Protein AF-F3YY82-F1 (afdb_monomer_lite)

Organism: NCBI:txid690850

Secondary structure (DSSP, 8-state):
-----HHHHTSPPHHHHHHHHHHHHHHTTTS-HHHHHHHHHHHHHH-SSPPPHHHHHHHHHHHHHHHHHHHHHHHHHHHT-----S--HHHHHHHHHHHHHHHHHHHHHHHSS-STTS-S--

Sequence (122 aa):
MERLSILQRNSPSAPERAVIVEEWAVTFAHVPDVDFAAAARRARLKTPFFPAEHDIGRELRLMRDERRARARQDSQHSGQALPMGRPSPEYLDKVRRNVAAIMARVRANMAEQPKAARSAKA

Radius of gyration: 26.87 Å; chains: 1; bounding box: 56×45×71 Å

Foldseek 3Di:
DDDDDPLRVPDDDPVRVVVVVVVCCVVCVVPPPPCQVVLQVVLPVVDPDRRDPVSSVVSVVVVVVVVVVVVVVVVVVVVPPDPPDDDDPVVVVVVVVVVVVVVVVVVVVVVPPPPPPPPPDD

Structure (mmCIF, N/CA/C/O backbone):
data_AF-F3YY82-F1
#
_entry.id   AF-F3YY82-F1
#
loop_
_atom_site.group_PDB
_atom_site.id
_atom_site.type_symbol
_atom_site.label_atom_id
_atom_site.label_alt_id
_atom_site.label_comp_id
_atom_site.label_asym_id
_atom_site.label_entity_id
_atom_site.label_seq_id
_atom_site.pdbx_PDB_ins_code
_atom_site.Cartn_x
_atom_site.Cartn_y
_atom_site.Cartn_z
_atom_site.occupancy
_atom_site.B_iso_or_equiv
_atom_site.auth_seq_id
_atom_site.auth_comp_id
_atom_site.auth_asym_id
_atom_site.auth_atom_id
_atom_site.pdbx_PDB_model_num
ATOM 1 N N . MET A 1 1 ? 9.344 -4.097 41.269 1.00 42.22 1 MET A N 1
ATOM 2 C CA . MET A 1 1 ? 8.027 -3.779 40.675 1.00 42.22 1 MET A CA 1
ATOM 3 C C . MET A 1 1 ? 8.256 -3.173 39.300 1.00 42.22 1 MET A C 1
ATOM 5 O O . MET A 1 1 ? 8.640 -2.010 39.219 1.00 42.22 1 MET A O 1
ATOM 9 N N . GLU A 1 2 ? 8.107 -3.960 38.236 1.00 48.16 2 GLU A N 1
ATOM 10 C CA . GLU A 1 2 ? 8.250 -3.466 36.862 1.00 48.16 2 GLU A CA 1
ATOM 11 C C . GLU A 1 2 ? 7.109 -2.496 36.522 1.00 48.16 2 GLU A C 1
ATOM 13 O O . GLU A 1 2 ? 5.926 -2.818 36.647 1.00 48.16 2 GLU A O 1
ATOM 18 N N . ARG A 1 3 ? 7.459 -1.267 36.130 1.00 50.44 3 ARG A N 1
ATOM 19 C CA . ARG A 1 3 ? 6.494 -0.253 35.694 1.00 50.44 3 ARG A CA 1
ATOM 20 C C . ARG A 1 3 ? 6.150 -0.515 34.228 1.00 50.44 3 ARG A C 1
ATOM 22 O O . ARG A 1 3 ? 6.844 -0.025 33.345 1.00 50.44 3 ARG A O 1
ATOM 29 N N . LEU A 1 4 ? 5.083 -1.278 33.983 1.00 50.47 4 LEU A N 1
ATOM 30 C CA . LEU A 1 4 ? 4.484 -1.403 32.648 1.00 50.47 4 LEU A CA 1
ATOM 31 C C . LEU A 1 4 ? 4.201 -0.007 32.071 1.00 50.47 4 LEU A C 1
ATOM 33 O O . LEU A 1 4 ? 3.679 0.861 32.781 1.00 50.47 4 LEU A O 1
ATOM 37 N N . SER A 1 5 ? 4.552 0.206 30.803 1.00 56.91 5 SER A N 1
ATOM 38 C CA . SER A 1 5 ? 4.362 1.491 30.124 1.00 56.91 5 SER A CA 1
ATOM 39 C C . SER A 1 5 ? 2.871 1.856 30.047 1.00 56.91 5 SER A C 1
ATOM 41 O O . SER A 1 5 ? 2.003 0.983 30.061 1.00 56.91 5 SER A O 1
ATOM 43 N N . ILE A 1 6 ? 2.543 3.150 29.950 1.00 50.56 6 ILE A N 1
ATOM 44 C CA . ILE A 1 6 ? 1.149 3.636 29.836 1.00 50.56 6 ILE A CA 1
ATOM 45 C C . ILE A 1 6 ? 0.413 2.951 28.663 1.00 50.56 6 ILE A C 1
ATOM 47 O O . ILE A 1 6 ? -0.772 2.646 28.762 1.00 50.56 6 ILE A O 1
ATOM 51 N N . LEU A 1 7 ? 1.139 2.613 27.593 1.00 47.06 7 LEU A N 1
ATOM 52 C CA . LEU A 1 7 ? 0.632 1.862 26.440 1.00 47.06 7 LEU A CA 1
ATOM 53 C C . LEU A 1 7 ? 0.338 0.385 26.756 1.00 47.06 7 LEU A C 1
ATOM 55 O O . LEU A 1 7 ? -0.627 -0.175 26.240 1.00 47.06 7 LEU A O 1
ATOM 59 N N . GLN A 1 8 ? 1.133 -0.249 27.622 1.00 50.53 8 GLN A N 1
ATOM 60 C CA . GLN A 1 8 ? 0.881 -1.616 28.090 1.00 50.53 8 GLN A CA 1
ATOM 61 C C . GLN A 1 8 ? -0.303 -1.677 29.063 1.00 50.53 8 GLN A C 1
ATOM 63 O O . GLN A 1 8 ? -1.044 -2.654 29.046 1.00 50.53 8 GLN A O 1
ATOM 68 N N . ARG A 1 9 ? -0.516 -0.627 29.869 1.00 53.09 9 ARG A N 1
ATOM 69 C CA . ARG A 1 9 ? -1.646 -0.533 30.814 1.00 53.09 9 ARG A CA 1
ATOM 70 C C . ARG A 1 9 ? -3.002 -0.329 30.136 1.00 53.09 9 ARG A C 1
ATOM 72 O O . ARG A 1 9 ? -3.998 -0.801 30.661 1.00 53.09 9 ARG A O 1
ATOM 79 N N . ASN A 1 10 ? -3.024 0.330 28.979 1.00 57.25 10 ASN A N 1
ATOM 80 C CA . ASN A 1 10 ? -4.245 0.614 28.214 1.00 57.25 10 ASN A CA 1
ATOM 81 C C . ASN A 1 10 ? -4.435 -0.320 27.008 1.00 57.25 10 ASN A C 1
ATOM 83 O O . ASN A 1 10 ? -5.230 -0.040 26.111 1.00 57.25 10 ASN A O 1
ATOM 87 N N . SER A 1 11 ? -3.673 -1.413 26.941 1.00 58.56 11 SER A N 1
ATOM 88 C CA . SER A 1 11 ? -3.870 -2.415 25.899 1.00 58.56 11 SER A CA 1
ATOM 89 C C . SER A 1 11 ? -5.074 -3.288 26.263 1.00 58.56 11 SER A C 1
ATOM 91 O O . SER A 1 11 ? -5.033 -3.924 27.315 1.00 58.56 11 SER A O 1
ATOM 93 N N . PRO A 1 12 ? -6.115 -3.373 25.414 1.00 66.62 12 PRO A N 1
ATOM 94 C CA . PRO A 1 12 ? -7.294 -4.175 25.716 1.00 66.62 12 PRO A CA 1
ATOM 95 C C . PRO A 1 12 ? -6.912 -5.641 25.934 1.00 66.62 12 PRO A C 1
ATOM 97 O O . PRO A 1 12 ? -6.055 -6.200 25.233 1.0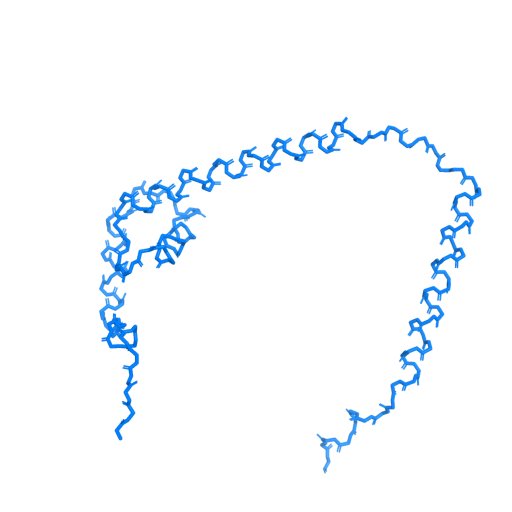0 66.62 12 PRO A O 1
ATOM 100 N N . SER A 1 13 ? -7.548 -6.272 26.907 1.00 75.75 13 SER A N 1
ATOM 101 C CA . SER A 1 13 ? -7.477 -7.707 27.157 1.00 75.75 13 SER A CA 1
ATOM 102 C C . SER A 1 13 ? -7.955 -8.505 25.933 1.00 75.75 13 SER A C 1
ATOM 104 O O . SER A 1 13 ? -8.567 -7.971 25.006 1.00 75.75 13 SER A O 1
ATOM 106 N N . ALA A 1 14 ? -7.629 -9.798 25.876 1.00 71.81 14 ALA A N 1
ATOM 107 C CA . ALA A 1 14 ? -8.088 -10.674 24.795 1.00 71.81 14 ALA A CA 1
ATOM 108 C C . ALA A 1 14 ? -9.623 -10.654 24.581 1.00 71.81 14 ALA A C 1
ATOM 110 O O . ALA A 1 14 ? -10.030 -10.510 23.428 1.00 71.81 14 ALA A O 1
ATOM 111 N N . PRO A 1 15 ? -10.474 -10.729 25.628 1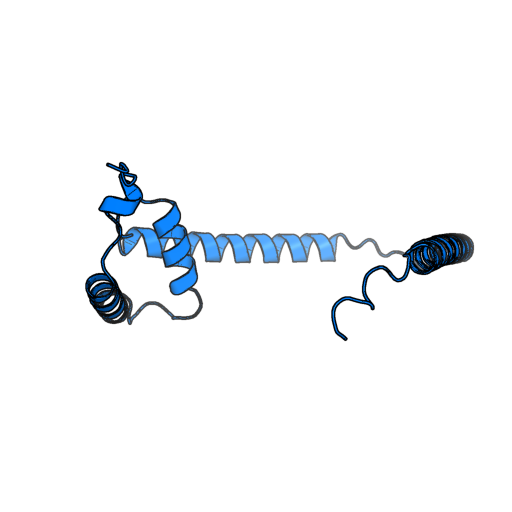.00 74.19 15 PRO A N 1
ATOM 112 C CA . PRO A 1 15 ? -11.924 -10.635 25.447 1.00 74.19 15 PRO A CA 1
ATOM 113 C C . PRO A 1 15 ? -12.381 -9.250 24.969 1.00 74.19 15 PRO A C 1
ATOM 115 O O . PRO A 1 15 ? -13.211 -9.171 24.071 1.00 74.19 15 PRO A O 1
ATOM 118 N N . GLU A 1 16 ? -11.793 -8.158 25.468 1.00 68.19 16 GLU A N 1
ATOM 119 C CA . GLU A 1 16 ? -12.121 -6.805 24.986 1.00 68.19 16 GLU A CA 1
ATOM 120 C C . GLU A 1 16 ? -11.776 -6.634 23.501 1.00 68.19 16 GLU A C 1
ATOM 122 O O . GLU A 1 16 ? -12.531 -6.023 22.751 1.00 68.19 16 GLU A O 1
ATOM 127 N N . ARG A 1 17 ? -10.669 -7.226 23.033 1.00 65.69 17 ARG A N 1
ATOM 128 C CA . ARG A 1 17 ? -10.332 -7.229 21.599 1.00 65.69 17 ARG A CA 1
ATOM 129 C C . ARG A 1 17 ? -11.368 -7.963 20.755 1.00 65.69 17 ARG A C 1
ATOM 131 O O . ARG A 1 17 ? -11.595 -7.532 19.631 1.00 65.69 17 ARG A O 1
ATOM 138 N N . ALA A 1 18 ? -11.950 -9.050 21.257 1.00 68.19 18 ALA A N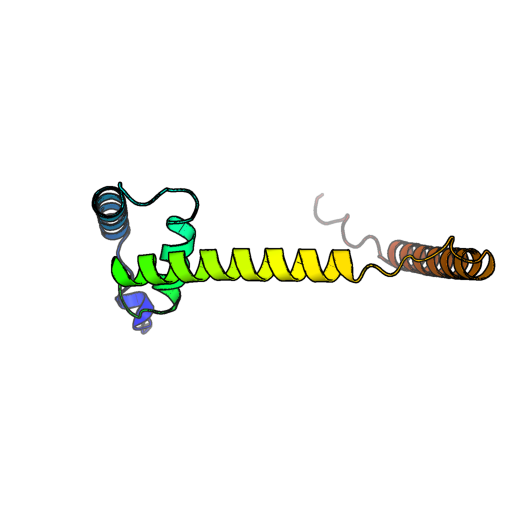 1
ATOM 139 C CA . ALA A 1 18 ? -12.976 -9.795 20.532 1.00 68.19 18 ALA A CA 1
ATOM 140 C C . ALA A 1 18 ? -14.257 -8.961 20.374 1.00 68.19 18 ALA A C 1
ATOM 142 O O . ALA A 1 18 ? -14.747 -8.824 19.258 1.00 68.19 18 ALA A O 1
ATOM 143 N N . VAL A 1 19 ? -14.707 -8.310 21.454 1.00 72.25 19 VAL A N 1
ATOM 144 C CA . VAL A 1 19 ? -15.872 -7.404 21.438 1.00 72.25 19 VAL A CA 1
ATOM 145 C C . VAL A 1 19 ? -15.664 -6.253 20.458 1.00 72.25 19 VAL A C 1
ATOM 147 O O . VAL A 1 19 ? -16.526 -5.970 19.638 1.00 72.25 19 VAL A O 1
ATOM 150 N N . ILE A 1 20 ? -14.486 -5.634 20.477 1.00 65.69 20 ILE A N 1
ATOM 151 C CA . ILE A 1 20 ? -14.141 -4.568 19.534 1.00 65.69 20 ILE A CA 1
ATOM 152 C C . ILE A 1 20 ? -14.209 -5.062 18.081 1.00 65.69 20 ILE A C 1
ATOM 154 O O . ILE A 1 20 ? -14.666 -4.334 17.203 1.00 65.69 20 ILE A O 1
ATOM 158 N N . VAL A 1 21 ? -13.697 -6.264 17.799 1.00 66.06 21 VAL A N 1
ATOM 159 C CA . VAL A 1 21 ? -13.725 -6.828 16.441 1.00 66.06 21 VAL A CA 1
ATOM 160 C C . VAL A 1 21 ? -15.167 -7.051 15.982 1.00 66.06 21 VAL A C 1
ATOM 162 O O . VAL A 1 21 ? -15.478 -6.736 14.835 1.00 66.06 21 VAL A O 1
ATOM 165 N N . GLU A 1 22 ? -16.048 -7.526 16.865 1.00 69.81 22 GLU A N 1
ATOM 166 C CA . GLU A 1 22 ? -17.481 -7.666 16.581 1.00 69.81 22 GLU A CA 1
ATOM 167 C C . GLU A 1 22 ? -18.169 -6.310 16.380 1.00 69.81 22 GLU A C 1
ATOM 169 O O . GLU A 1 22 ? -18.859 -6.120 15.377 1.00 69.81 22 GLU A O 1
ATOM 174 N N . GLU A 1 23 ? -17.930 -5.331 17.257 1.00 68.12 23 GLU A N 1
ATOM 175 C CA . GLU A 1 23 ? -18.454 -3.968 17.100 1.00 68.12 23 GLU A CA 1
ATOM 176 C C . GLU A 1 23 ? -18.001 -3.341 15.783 1.00 68.12 23 GLU A C 1
ATOM 178 O O . GLU A 1 23 ? -18.776 -2.656 15.118 1.00 68.12 23 GLU A O 1
ATOM 183 N N . TRP A 1 24 ? -16.761 -3.592 15.366 1.00 67.25 24 TRP A N 1
ATOM 184 C CA . TRP A 1 24 ? -16.244 -3.108 14.093 1.00 67.25 24 TRP A CA 1
ATOM 185 C C . TRP A 1 24 ? -16.896 -3.802 12.903 1.00 67.25 24 TRP A C 1
ATOM 187 O O . TRP A 1 24 ? -17.254 -3.132 11.938 1.00 67.25 24 TRP A O 1
ATOM 197 N N . ALA A 1 25 ? -17.093 -5.117 12.970 1.00 65.75 25 ALA A N 1
ATOM 198 C CA . ALA A 1 25 ? -17.787 -5.845 11.915 1.00 65.75 25 ALA A CA 1
ATOM 199 C C . ALA A 1 25 ? -19.208 -5.297 11.694 1.00 65.75 25 ALA A C 1
ATOM 201 O O . ALA A 1 25 ? -19.645 -5.187 10.552 1.00 65.75 25 ALA A O 1
ATOM 202 N N . VAL A 1 26 ? -19.900 -4.890 12.766 1.00 69.88 26 VAL A N 1
ATOM 203 C CA . VAL A 1 26 ? -21.241 -4.287 12.691 1.00 69.88 26 VAL A CA 1
ATOM 204 C C . VAL A 1 26 ? -21.186 -2.825 12.235 1.00 69.88 26 VAL A C 1
ATOM 206 O O . VAL A 1 26 ? -21.868 -2.455 11.282 1.00 69.88 26 VAL A O 1
ATOM 209 N N . THR A 1 27 ? -20.356 -1.996 12.874 1.00 62.25 27 THR A N 1
ATOM 210 C CA . THR A 1 27 ? -20.255 -0.546 12.603 1.00 62.25 27 THR A CA 1
ATOM 211 C C . THR A 1 27 ? -19.791 -0.266 11.175 1.00 62.25 27 THR A C 1
ATOM 213 O O . THR A 1 27 ? -20.209 0.709 10.556 1.00 62.25 27 THR A O 1
ATOM 216 N N . PHE A 1 28 ? -18.946 -1.139 10.623 1.00 61.25 28 PHE A N 1
ATOM 217 C CA . PHE A 1 28 ? -18.313 -0.945 9.323 1.00 61.25 28 PHE A CA 1
ATOM 218 C C . PHE A 1 28 ? -18.786 -1.925 8.250 1.00 61.25 28 PHE A C 1
ATOM 220 O O . PHE A 1 28 ? -18.181 -1.972 7.182 1.00 61.25 28 PHE A O 1
ATOM 227 N N . ALA A 1 29 ? -19.893 -2.642 8.471 1.00 65.38 29 ALA A N 1
ATOM 228 C CA . ALA A 1 29 ? -20.454 -3.603 7.514 1.00 65.38 29 ALA A CA 1
ATOM 229 C C . ALA A 1 29 ? -20.713 -3.008 6.113 1.00 65.38 29 ALA A C 1
ATOM 231 O O . ALA A 1 29 ? -20.722 -3.716 5.109 1.00 65.38 29 ALA A O 1
ATOM 232 N N . HIS A 1 30 ? -20.940 -1.695 6.036 1.00 61.88 30 HIS A N 1
ATOM 233 C CA . HIS A 1 30 ? -21.206 -0.971 4.790 1.00 61.88 30 HIS A CA 1
ATOM 234 C C . HIS A 1 30 ? -19.936 -0.485 4.078 1.00 61.88 30 HIS A C 1
ATOM 236 O O . HIS A 1 30 ? -20.012 0.049 2.968 1.00 61.88 30 HIS A O 1
ATOM 242 N N . VAL A 1 31 ? -18.771 -0.626 4.712 1.00 60.81 31 VAL A N 1
ATOM 243 C CA . VAL A 1 31 ? -17.492 -0.191 4.163 1.00 60.81 31 VAL A CA 1
ATOM 244 C C . VAL A 1 31 ? -16.879 -1.358 3.388 1.00 60.81 31 VAL A C 1
ATOM 246 O O . VAL A 1 31 ? -16.656 -2.415 3.968 1.00 60.81 31 VAL A O 1
ATOM 249 N N . PRO A 1 32 ? -16.594 -1.209 2.082 1.00 59.06 32 PRO A N 1
ATOM 250 C CA . PRO A 1 32 ? -16.082 -2.309 1.272 1.00 59.06 32 PRO A CA 1
ATOM 251 C C . PRO A 1 32 ? -14.773 -2.873 1.850 1.00 59.06 32 PRO A C 1
ATOM 253 O O . PRO A 1 32 ? -13.790 -2.146 2.019 1.00 59.06 32 PRO A O 1
ATO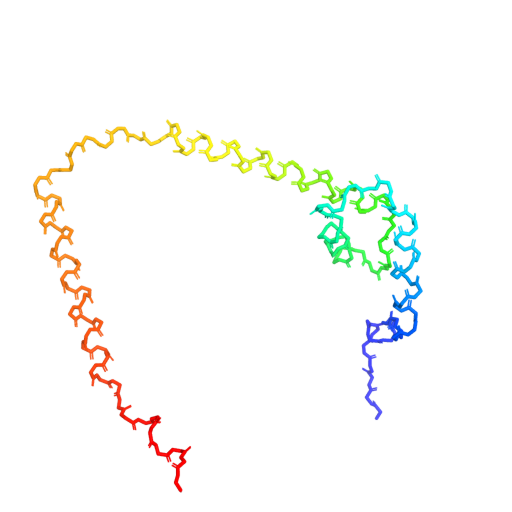M 256 N N . ASP A 1 33 ? -14.773 -4.184 2.109 1.00 60.12 33 ASP A N 1
ATOM 257 C CA . ASP A 1 33 ? -13.760 -4.936 2.873 1.00 60.12 33 ASP A CA 1
ATOM 258 C C . ASP A 1 33 ? -12.312 -4.783 2.386 1.00 60.12 33 ASP A C 1
ATOM 260 O O . ASP A 1 33 ? -11.366 -4.993 3.145 1.00 60.12 33 ASP A O 1
ATOM 264 N N . VAL A 1 34 ? -12.113 -4.409 1.119 1.00 64.62 34 VAL A N 1
ATOM 265 C CA . VAL A 1 34 ? -10.828 -4.561 0.417 1.00 64.62 34 VAL A CA 1
ATOM 266 C C . VAL A 1 34 ? -9.690 -3.754 1.059 1.00 64.62 34 VAL A C 1
ATOM 268 O O . VAL A 1 34 ? -8.535 -4.158 0.971 1.00 64.62 34 VAL A O 1
ATOM 271 N N . ASP A 1 35 ? -9.990 -2.657 1.762 1.00 75.81 35 ASP A N 1
ATOM 272 C CA . ASP A 1 35 ? -8.964 -1.798 2.375 1.00 75.81 35 ASP A CA 1
ATOM 273 C C . ASP A 1 35 ? -9.254 -1.397 3.828 1.00 75.81 35 ASP A C 1
ATOM 275 O O . ASP A 1 35 ? -8.445 -0.701 4.451 1.00 75.81 35 ASP A O 1
ATOM 279 N N . PHE A 1 36 ? -10.379 -1.840 4.397 1.00 76.06 36 PHE A N 1
ATOM 280 C CA . PHE A 1 36 ? -10.822 -1.409 5.723 1.00 76.06 36 PHE A CA 1
ATOM 281 C C . PHE A 1 36 ? -9.811 -1.780 6.814 1.00 76.06 36 PHE A C 1
ATOM 283 O O . PHE A 1 36 ? -9.359 -0.921 7.572 1.00 76.06 36 PHE A O 1
ATOM 290 N N . ALA A 1 37 ? -9.366 -3.039 6.844 1.00 73.81 37 ALA A N 1
ATOM 291 C CA . ALA A 1 37 ? -8.406 -3.513 7.840 1.00 73.81 37 ALA A CA 1
ATOM 292 C C . ALA A 1 37 ? -7.060 -2.764 7.777 1.00 73.81 37 ALA A C 1
ATOM 294 O O . ALA A 1 37 ? -6.412 -2.550 8.805 1.00 73.81 37 ALA A O 1
ATOM 295 N N . ALA A 1 38 ? -6.628 -2.348 6.583 1.00 79.25 38 ALA A N 1
ATOM 296 C CA . ALA A 1 38 ? -5.405 -1.573 6.398 1.00 79.25 38 ALA A CA 1
ATOM 297 C C . ALA A 1 38 ? -5.590 -0.111 6.834 1.00 79.25 38 ALA A C 1
ATOM 299 O O . ALA A 1 38 ? -4.746 0.424 7.558 1.00 79.25 38 ALA A O 1
ATOM 300 N N . ALA A 1 39 ? -6.711 0.513 6.466 1.00 82.44 39 ALA A N 1
ATOM 301 C CA . ALA A 1 39 ? -7.060 1.865 6.892 1.00 82.44 39 ALA A CA 1
ATOM 302 C C . ALA A 1 39 ? -7.203 1.960 8.416 1.00 82.44 39 ALA A C 1
ATOM 304 O O . ALA A 1 39 ? -6.648 2.862 9.038 1.00 82.44 39 ALA A O 1
ATOM 305 N N . ALA A 1 40 ? -7.853 0.978 9.036 1.00 78.56 40 ALA A N 1
ATOM 306 C CA . ALA A 1 40 ? -8.047 0.936 10.474 1.00 78.56 40 ALA A CA 1
ATOM 307 C C . ALA A 1 40 ? -6.732 0.723 11.245 1.00 78.56 40 ALA A C 1
ATOM 309 O O . ALA A 1 40 ? -6.511 1.346 12.286 1.00 78.56 40 ALA A O 1
ATOM 310 N N . ARG A 1 41 ? -5.799 -0.078 10.702 1.00 75.88 41 ARG A N 1
ATOM 311 C CA . ARG A 1 41 ? -4.424 -0.164 11.227 1.00 75.88 41 ARG A CA 1
ATOM 312 C C . ARG A 1 41 ? -3.697 1.178 11.133 1.00 75.88 41 ARG A C 1
ATOM 314 O O . ARG A 1 41 ? -3.069 1.576 12.108 1.00 75.88 41 ARG A O 1
ATOM 321 N N . ARG A 1 42 ? -3.779 1.883 9.997 1.00 81.81 42 ARG A N 1
ATOM 322 C CA . ARG A 1 42 ? -3.135 3.202 9.819 1.00 81.81 42 ARG A CA 1
ATOM 323 C C . ARG A 1 42 ? -3.725 4.258 10.749 1.00 81.81 42 ARG A C 1
ATOM 325 O O . ARG A 1 42 ? -2.962 5.028 11.324 1.00 81.81 42 ARG A O 1
ATOM 332 N N . ALA A 1 43 ? -5.044 4.258 10.929 1.00 82.81 43 ALA A N 1
ATOM 333 C CA . ALA A 1 43 ? -5.732 5.160 11.844 1.00 82.81 43 ALA A CA 1
ATOM 334 C C . ALA A 1 43 ? -5.248 4.932 13.282 1.00 82.81 43 ALA A C 1
ATOM 336 O O . ALA A 1 43 ? -4.795 5.864 13.936 1.00 82.81 43 ALA A O 1
ATOM 337 N N . ARG A 1 44 ? -5.189 3.669 13.720 1.00 79.50 44 ARG A N 1
ATOM 338 C CA . ARG A 1 44 ? -4.722 3.286 15.061 1.00 79.50 44 ARG A CA 1
ATOM 339 C C . ARG A 1 44 ? -3.268 3.663 15.364 1.00 79.50 44 ARG A C 1
ATOM 341 O O . ARG A 1 44 ? -2.914 3.809 16.525 1.00 79.50 44 ARG A O 1
ATOM 348 N N . LEU A 1 45 ? -2.415 3.807 14.348 1.00 80.19 45 LEU A N 1
ATOM 349 C CA . LEU A 1 45 ? -1.040 4.291 14.531 1.00 80.19 45 LEU A CA 1
ATOM 350 C C . LEU A 1 45 ? -0.969 5.807 14.778 1.00 80.19 45 LEU A C 1
ATOM 352 O O . LEU A 1 45 ? 0.059 6.293 15.243 1.00 80.19 45 LEU A O 1
ATOM 356 N N . LYS A 1 46 ? -2.026 6.553 14.437 1.00 76.69 46 LYS A N 1
ATOM 357 C CA . LYS A 1 46 ? -2.082 8.019 14.522 1.00 76.69 46 LYS A CA 1
ATOM 358 C C . LYS A 1 46 ? -2.892 8.514 15.718 1.00 76.69 46 LYS A C 1
ATOM 360 O O . LYS A 1 46 ? -2.629 9.614 16.195 1.00 76.69 46 LYS A O 1
ATOM 365 N N . THR A 1 47 ? -3.852 7.729 16.202 1.00 66.88 47 THR A N 1
ATOM 366 C CA . THR A 1 47 ? -4.665 8.066 17.375 1.00 66.88 47 THR A CA 1
ATOM 367 C C . THR A 1 47 ? -4.176 7.349 18.640 1.00 66.88 47 THR A C 1
ATOM 369 O O . THR A 1 47 ? -3.850 6.165 18.595 1.00 66.88 47 THR A O 1
ATOM 372 N N . PRO A 1 48 ? -4.146 8.037 19.800 1.00 55.62 48 PRO A N 1
ATOM 373 C CA . PRO A 1 48 ? -3.790 7.421 21.082 1.00 55.62 48 PRO A CA 1
ATOM 374 C C . PRO A 1 48 ? -4.869 6.461 21.618 1.00 55.62 48 PRO A C 1
ATOM 376 O O . PRO A 1 48 ? -4.592 5.681 22.526 1.00 55.62 48 PRO A O 1
ATOM 379 N N . PHE A 1 49 ? -6.080 6.502 21.052 1.00 63.59 49 PHE A N 1
ATOM 380 C CA . PHE A 1 49 ? -7.227 5.665 21.413 1.00 63.59 49 PHE A CA 1
ATOM 381 C C . PHE A 1 49 ? -7.746 4.872 20.208 1.00 63.59 49 PHE A C 1
ATOM 383 O O . PHE A 1 49 ? -7.223 4.986 19.099 1.00 63.59 49 PHE A O 1
ATOM 390 N N . PHE A 1 50 ? -8.778 4.054 20.436 1.00 66.81 50 PHE A N 1
ATOM 391 C CA . PHE A 1 50 ? -9.466 3.330 19.369 1.00 66.81 50 PHE A CA 1
ATOM 392 C C . PHE A 1 50 ? -9.915 4.296 18.259 1.00 66.81 50 PHE A C 1
ATOM 394 O O . PHE A 1 50 ? -10.574 5.286 18.578 1.00 66.81 50 PHE A O 1
ATOM 401 N N . PRO A 1 51 ? -9.545 4.058 16.984 1.00 71.19 51 PRO A N 1
ATOM 402 C CA . PRO A 1 51 ? -9.886 4.976 15.907 1.00 71.19 51 PRO A CA 1
ATOM 403 C C . PRO A 1 51 ? -11.395 4.965 15.671 1.00 71.19 51 PRO A C 1
ATOM 405 O O . PRO A 1 51 ? -12.010 3.899 15.599 1.00 71.19 51 PRO A O 1
ATOM 408 N N . ALA A 1 52 ? -11.976 6.153 15.552 1.00 79.25 52 ALA A N 1
ATOM 409 C CA . ALA A 1 52 ? -13.389 6.317 15.258 1.00 79.25 52 ALA A CA 1
ATOM 410 C C . ALA A 1 52 ? -13.654 6.137 13.755 1.00 79.25 52 ALA A C 1
ATOM 412 O O . ALA A 1 52 ? -12.741 6.167 12.926 1.00 79.25 52 ALA A O 1
ATOM 413 N N . GLU A 1 53 ? -14.926 6.012 13.374 1.00 76.12 53 GLU A N 1
ATOM 414 C CA . GLU A 1 53 ? -15.321 5.846 11.970 1.00 76.12 53 GLU A CA 1
ATOM 415 C C . GLU A 1 53 ? -14.756 6.938 11.052 1.00 76.12 53 GLU A C 1
ATOM 417 O O . GLU A 1 53 ? -14.252 6.650 9.963 1.00 76.12 53 GLU A O 1
ATOM 422 N N . HIS A 1 54 ? -14.763 8.191 11.509 1.00 81.25 54 HIS A N 1
ATOM 423 C CA . HIS A 1 54 ? -14.238 9.306 10.728 1.00 81.25 54 HIS A CA 1
ATOM 424 C C . HIS A 1 54 ? -12.718 9.216 10.493 1.00 81.25 54 HIS A C 1
ATOM 426 O O . HIS A 1 54 ? -12.250 9.656 9.437 1.00 81.25 54 HIS A O 1
ATOM 432 N N . ASP A 1 55 ? -11.958 8.615 11.418 1.00 82.69 55 ASP A N 1
ATOM 433 C CA . ASP A 1 55 ? -10.517 8.383 11.274 1.00 82.69 55 ASP A CA 1
ATOM 434 C C . ASP A 1 55 ? -10.248 7.337 10.191 1.00 82.69 55 ASP A C 1
ATOM 436 O O . ASP A 1 55 ? -9.431 7.546 9.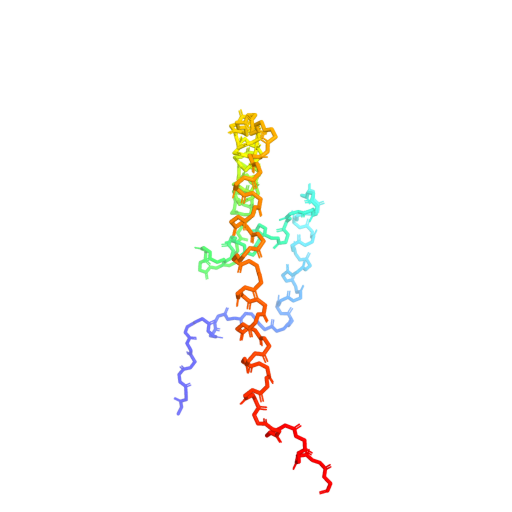290 1.00 82.69 55 ASP A O 1
ATOM 440 N N . ILE A 1 56 ? -10.990 6.228 10.230 1.00 81.56 56 ILE A N 1
ATOM 441 C CA . ILE A 1 56 ? -10.851 5.147 9.251 1.00 81.56 56 ILE A CA 1
ATOM 442 C C . ILE A 1 56 ? -11.303 5.631 7.867 1.00 81.56 56 ILE A C 1
ATOM 444 O O . ILE A 1 56 ? -10.602 5.424 6.874 1.00 81.56 56 ILE A O 1
ATOM 448 N N . GLY A 1 57 ? -12.409 6.377 7.797 1.00 82.75 57 GLY A N 1
ATOM 449 C CA . GLY A 1 57 ? -12.875 7.023 6.571 1.00 82.75 57 GLY A CA 1
ATOM 450 C C . GLY A 1 57 ? -11.864 8.021 5.990 1.00 82.75 57 GLY A C 1
ATOM 451 O O . GLY A 1 57 ? -11.726 8.134 4.769 1.00 82.75 57 GLY A O 1
ATOM 452 N N . ARG A 1 58 ? -11.107 8.730 6.840 1.00 86.94 58 ARG A N 1
ATOM 453 C CA . ARG A 1 58 ? -10.012 9.613 6.409 1.00 86.94 58 ARG A CA 1
ATOM 454 C C . ARG A 1 58 ? -8.859 8.824 5.793 1.00 86.94 58 ARG A C 1
ATOM 456 O O . ARG A 1 58 ? -8.394 9.202 4.717 1.00 86.94 58 ARG A O 1
ATOM 463 N N . GLU A 1 59 ? -8.435 7.730 6.419 1.00 88.06 59 GLU A N 1
ATOM 464 C CA . GLU A 1 59 ? -7.370 6.873 5.882 1.00 88.06 59 GLU A CA 1
ATOM 465 C C . GLU A 1 59 ? -7.781 6.181 4.579 1.00 88.06 59 GLU A C 1
ATOM 467 O O . GLU A 1 59 ? -6.973 6.105 3.656 1.00 88.06 59 GLU A O 1
ATOM 472 N N . LEU A 1 60 ? -9.041 5.759 4.440 1.00 85.50 60 LEU A N 1
ATOM 473 C CA . LEU A 1 60 ? -9.554 5.194 3.186 1.00 85.50 60 LEU A CA 1
ATOM 474 C C . LEU A 1 60 ? -9.466 6.191 2.024 1.00 85.50 60 LEU A C 1
ATOM 476 O O . LEU A 1 60 ? -9.042 5.829 0.922 1.00 85.50 60 LEU A O 1
ATOM 480 N N . ARG A 1 61 ? -9.814 7.463 2.266 1.00 87.12 61 ARG A N 1
ATOM 481 C CA . ARG A 1 61 ? -9.653 8.535 1.268 1.00 87.12 61 ARG A CA 1
ATOM 482 C C . ARG A 1 61 ? -8.182 8.744 0.906 1.00 87.12 61 ARG A C 1
ATOM 484 O O . ARG A 1 61 ? -7.851 8.736 -0.276 1.00 87.12 61 ARG A O 1
ATOM 491 N N . LEU A 1 62 ? -7.300 8.826 1.904 1.00 88.88 62 LEU A N 1
ATOM 492 C CA . LEU A 1 62 ? -5.855 8.966 1.691 1.00 88.88 62 LEU A CA 1
ATOM 493 C C . LEU A 1 62 ? -5.274 7.799 0.881 1.00 88.88 62 LEU A C 1
ATOM 495 O O . LEU A 1 62 ? -4.558 8.024 -0.088 1.00 88.88 62 LEU A O 1
ATOM 499 N N . MET A 1 63 ? -5.633 6.557 1.208 1.00 87.94 63 MET A N 1
ATOM 500 C CA . MET A 1 63 ? -5.201 5.365 0.468 1.00 87.94 63 MET A CA 1
ATOM 501 C C . MET A 1 63 ? -5.692 5.361 -0.985 1.00 87.94 63 MET A C 1
ATOM 503 O O . MET A 1 63 ? -5.009 4.861 -1.884 1.00 87.94 63 MET A O 1
ATOM 507 N N . ARG A 1 64 ? -6.889 5.899 -1.246 1.00 86.88 64 ARG A N 1
ATOM 508 C CA . ARG A 1 64 ? -7.403 6.068 -2.611 1.00 86.88 64 ARG A CA 1
ATOM 509 C C . ARG A 1 64 ? -6.585 7.099 -3.386 1.00 86.88 64 ARG A C 1
ATOM 511 O O . ARG A 1 64 ? -6.253 6.858 -4.547 1.00 86.88 64 ARG A O 1
ATOM 518 N N . ASP A 1 65 ? -6.245 8.213 -2.752 1.00 88.00 65 ASP A N 1
ATOM 519 C CA . ASP A 1 65 ? -5.456 9.273 -3.377 1.00 88.00 65 ASP A CA 1
ATOM 520 C C . ASP A 1 65 ? -3.998 8.855 -3.593 1.00 88.00 65 ASP A C 1
ATOM 522 O O . ASP A 1 65 ? -3.451 9.116 -4.661 1.00 88.00 65 ASP A O 1
ATOM 526 N N . GLU A 1 66 ? -3.399 8.103 -2.667 1.00 87.69 66 GLU A N 1
ATOM 527 C CA . GLU A 1 66 ? -2.077 7.486 -2.832 1.00 87.69 66 GLU A CA 1
ATOM 528 C C . GLU A 1 66 ? -2.051 6.522 -4.023 1.00 87.69 66 GLU A C 1
ATOM 530 O O . GLU A 1 66 ? -1.134 6.577 -4.843 1.00 87.69 66 GLU A O 1
ATOM 535 N N . ARG A 1 67 ? -3.073 5.667 -4.171 1.00 85.06 67 ARG A N 1
ATOM 536 C CA . ARG A 1 67 ? -3.194 4.777 -5.338 1.00 85.06 67 ARG A CA 1
ATOM 537 C C . ARG A 1 67 ? -3.314 5.563 -6.639 1.00 85.06 67 ARG A C 1
ATOM 539 O O . ARG A 1 67 ? -2.651 5.225 -7.616 1.00 85.06 67 ARG A O 1
ATOM 546 N N . ARG A 1 68 ? -4.110 6.635 -6.653 1.00 85.69 68 ARG A N 1
ATOM 547 C CA . ARG A 1 68 ? -4.221 7.531 -7.816 1.00 85.69 68 ARG A CA 1
ATOM 548 C C . ARG A 1 68 ? -2.901 8.228 -8.129 1.00 85.69 68 ARG A C 1
ATOM 550 O O . ARG A 1 68 ? -2.546 8.337 -9.298 1.00 85.69 68 ARG A O 1
ATOM 557 N N . ALA A 1 69 ? -2.181 8.695 -7.114 1.00 85.75 69 ALA A N 1
ATOM 558 C CA . ALA A 1 69 ? -0.884 9.335 -7.280 1.00 85.75 69 ALA A CA 1
ATOM 559 C C . ALA A 1 69 ? 0.152 8.356 -7.849 1.00 85.75 69 ALA A C 1
ATOM 561 O O . ALA A 1 69 ? 0.830 8.701 -8.811 1.00 85.75 69 ALA A O 1
ATOM 562 N N . ARG A 1 70 ? 0.203 7.119 -7.336 1.00 85.44 70 ARG A N 1
ATOM 563 C CA . ARG A 1 70 ? 1.065 6.052 -7.869 1.00 85.44 70 ARG A CA 1
ATOM 564 C C . ARG A 1 70 ? 0.724 5.710 -9.314 1.00 85.44 70 ARG A C 1
ATOM 566 O O . ARG A 1 70 ? 1.607 5.742 -10.153 1.00 85.44 70 ARG A O 1
ATOM 573 N N . ALA A 1 71 ? -0.556 5.518 -9.635 1.00 81.06 71 ALA A N 1
ATOM 574 C CA . ALA A 1 71 ? -0.980 5.257 -11.011 1.00 81.06 71 ALA A CA 1
ATOM 575 C C . ALA A 1 71 ? -0.585 6.396 -11.974 1.00 81.06 71 ALA A C 1
ATOM 577 O O . ALA A 1 71 ? -0.148 6.141 -13.095 1.00 81.06 71 ALA A O 1
ATOM 578 N N . ARG A 1 72 ? -0.679 7.662 -11.532 1.00 78.81 72 ARG A N 1
ATOM 579 C CA . ARG A 1 72 ? -0.181 8.811 -12.306 1.00 78.81 72 ARG A CA 1
ATOM 580 C C . ARG A 1 72 ? 1.339 8.772 -12.457 1.00 78.81 72 ARG A C 1
ATOM 582 O O . ARG A 1 72 ? 1.827 8.979 -13.562 1.00 78.81 72 ARG A O 1
ATOM 589 N N . GLN A 1 73 ? 2.076 8.482 -11.390 1.00 76.50 73 GLN A N 1
ATOM 590 C CA . GLN A 1 73 ? 3.535 8.385 -11.417 1.00 76.50 73 GLN A CA 1
ATOM 591 C C . GLN A 1 73 ? 4.018 7.258 -12.340 1.00 76.50 73 GLN A C 1
ATOM 593 O O . GLN A 1 73 ? 4.940 7.478 -13.120 1.00 76.50 73 GLN A O 1
ATOM 598 N N . ASP A 1 74 ? 3.356 6.102 -12.325 1.00 71.44 74 ASP A N 1
ATOM 599 C CA . ASP A 1 74 ? 3.643 4.971 -13.211 1.00 71.44 74 ASP A CA 1
ATOM 600 C C . ASP A 1 74 ? 3.323 5.318 -14.673 1.00 71.44 74 ASP A C 1
ATOM 602 O O . ASP A 1 74 ? 4.096 5.005 -15.582 1.00 71.44 74 ASP A O 1
ATOM 606 N N . SER A 1 75 ? 2.225 6.042 -14.922 1.00 61.09 75 SER A N 1
ATOM 607 C CA . SER A 1 75 ? 1.900 6.543 -16.266 1.00 61.09 75 SER A CA 1
ATOM 608 C C . SER A 1 75 ? 2.898 7.603 -16.762 1.00 61.09 75 SER A C 1
ATOM 610 O O . SER A 1 75 ? 3.233 7.639 -17.942 1.00 61.09 75 SER A O 1
ATOM 612 N N . GLN A 1 76 ? 3.441 8.428 -15.861 1.00 62.97 76 GLN A N 1
ATOM 613 C CA . GLN A 1 76 ? 4.495 9.391 -16.183 1.00 62.97 76 GLN A CA 1
ATOM 614 C C . GLN A 1 76 ? 5.845 8.703 -16.412 1.00 62.97 76 GLN A C 1
ATOM 616 O O . GLN A 1 76 ? 6.550 9.077 -17.340 1.00 62.97 76 GLN A O 1
ATOM 621 N N . HIS A 1 77 ? 6.196 7.680 -15.627 1.00 58.31 77 HIS A N 1
ATOM 622 C CA . HIS A 1 77 ? 7.423 6.898 -15.820 1.00 58.31 77 HIS A CA 1
ATOM 623 C C . HIS A 1 77 ? 7.389 6.078 -17.112 1.00 58.31 77 HIS A C 1
ATOM 625 O O . HIS A 1 77 ? 8.386 6.014 -17.824 1.00 58.31 77 HIS A O 1
ATOM 631 N N . SER A 1 78 ? 6.242 5.485 -17.449 1.00 56.34 78 SER A N 1
ATOM 632 C CA . SER A 1 78 ? 6.060 4.767 -18.716 1.00 56.34 78 SER A CA 1
ATOM 633 C C . SER A 1 78 ? 5.989 5.709 -19.924 1.00 56.34 78 SER A C 1
ATOM 635 O O . SER A 1 78 ? 6.499 5.361 -20.984 1.00 56.34 78 SER A O 1
ATOM 637 N N . GLY A 1 79 ? 5.459 6.928 -19.763 1.00 51.62 79 GLY A N 1
ATOM 638 C CA . GLY A 1 79 ? 5.518 7.989 -20.778 1.00 51.62 79 GLY A CA 1
ATOM 639 C C . GLY A 1 79 ? 6.885 8.682 -20.905 1.00 51.62 79 GLY A C 1
ATOM 640 O O . GLY A 1 79 ? 7.162 9.295 -21.932 1.00 51.62 79 GLY A O 1
ATOM 641 N N . GLN A 1 80 ? 7.750 8.569 -19.891 1.00 49.91 80 GLN A N 1
ATOM 642 C CA . GLN A 1 80 ? 9.157 8.997 -19.908 1.00 49.91 80 GLN A CA 1
ATOM 643 C C . GLN A 1 80 ? 10.129 7.864 -20.252 1.00 49.91 80 GLN A C 1
ATOM 645 O O . GLN A 1 80 ? 11.34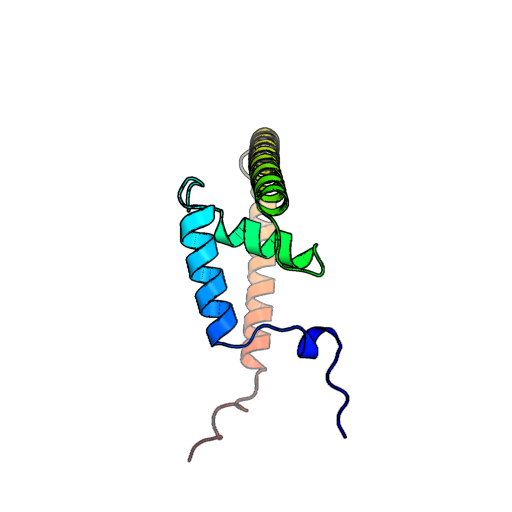3 8.085 -20.239 1.00 49.91 80 GLN A O 1
ATOM 650 N N . ALA A 1 81 ? 9.634 6.667 -20.585 1.00 51.38 81 ALA A N 1
ATOM 651 C CA . ALA A 1 81 ? 10.463 5.655 -21.214 1.00 51.38 81 ALA A CA 1
ATOM 652 C C . ALA A 1 81 ? 10.906 6.211 -22.573 1.00 51.38 81 ALA A C 1
ATOM 654 O O . ALA A 1 81 ? 10.198 6.108 -23.574 1.00 51.38 81 ALA A O 1
ATOM 655 N N . LEU A 1 82 ? 12.073 6.862 -22.585 1.00 55.97 82 LEU A N 1
ATOM 656 C CA . LEU A 1 82 ? 12.768 7.238 -23.805 1.00 55.97 82 LEU A CA 1
ATOM 657 C C . LEU A 1 82 ? 12.768 6.002 -24.711 1.00 55.97 82 LEU A C 1
ATOM 659 O O . LEU A 1 82 ? 13.016 4.902 -24.201 1.00 55.97 82 LEU A O 1
ATOM 663 N N . PRO A 1 83 ? 12.504 6.135 -26.023 1.00 58.38 83 PRO A N 1
ATOM 664 C CA . PRO A 1 83 ? 12.736 5.049 -26.953 1.00 58.38 83 PRO A CA 1
ATOM 665 C C . PRO A 1 83 ? 14.241 4.794 -26.943 1.00 58.38 83 PRO A C 1
ATOM 667 O O . PRO A 1 83 ? 15.002 5.391 -27.701 1.00 58.38 83 PRO A O 1
ATOM 670 N N . MET A 1 84 ? 14.693 3.950 -26.020 1.00 59.41 84 MET A N 1
ATOM 671 C CA . MET A 1 84 ? 16.037 3.420 -26.031 1.00 59.41 84 MET A CA 1
ATOM 672 C C . MET A 1 84 ? 16.072 2.579 -27.296 1.00 59.41 84 MET A C 1
ATOM 674 O O . MET A 1 84 ? 15.561 1.459 -27.334 1.00 59.41 84 MET A O 1
ATOM 678 N N . GLY A 1 85 ? 16.592 3.178 -28.370 1.00 63.12 85 GLY A N 1
ATOM 679 C CA . GLY A 1 85 ? 16.907 2.469 -29.598 1.00 63.12 85 GLY A CA 1
ATOM 680 C C . GLY A 1 85 ? 17.731 1.226 -29.274 1.00 63.12 85 GLY A C 1
ATOM 681 O O . GLY A 1 85 ? 18.250 1.078 -28.163 1.00 63.12 85 GLY A O 1
ATOM 682 N N . ARG A 1 86 ? 17.839 0.305 -30.240 1.00 68.69 86 ARG A N 1
ATOM 683 C CA . ARG A 1 86 ? 18.598 -0.936 -30.038 1.00 68.69 86 ARG A CA 1
ATOM 684 C C . ARG A 1 86 ? 19.940 -0.615 -29.362 1.00 68.69 86 ARG A C 1
ATOM 686 O O . ARG A 1 86 ? 20.671 0.225 -29.891 1.00 68.69 86 ARG A O 1
ATOM 693 N N . PRO A 1 87 ? 20.240 -1.227 -28.200 1.00 73.12 87 PRO A N 1
ATOM 694 C CA . PRO A 1 87 ? 21.463 -0.929 -27.473 1.00 73.12 87 PRO A CA 1
ATOM 695 C C . PRO A 1 87 ? 22.659 -1.131 -28.400 1.00 73.12 87 PRO A C 1
ATOM 697 O O . PRO A 1 87 ? 22.699 -2.108 -29.154 1.00 73.12 87 PRO A O 1
ATOM 700 N N . SER A 1 88 ? 23.612 -0.197 -28.367 1.00 78.38 88 SER A N 1
ATOM 701 C CA . SER A 1 88 ? 24.804 -0.310 -29.203 1.00 78.38 88 SER A CA 1
ATOM 702 C C . SER A 1 88 ? 25.557 -1.608 -28.866 1.00 78.38 88 SER A C 1
ATOM 704 O O . SER A 1 88 ? 25.553 -2.037 -27.704 1.00 78.38 88 SER A O 1
ATOM 706 N N . PRO A 1 89 ? 26.222 -2.247 -29.845 1.00 83.62 89 PRO A N 1
ATOM 707 C CA . PRO A 1 89 ? 27.040 -3.435 -29.591 1.00 83.62 89 PRO A CA 1
ATOM 708 C C . PRO A 1 89 ? 28.052 -3.224 -28.451 1.00 83.62 89 PRO A C 1
ATOM 710 O O . PRO A 1 89 ? 28.189 -4.069 -27.570 1.00 83.62 89 PRO A O 1
ATOM 713 N N . GLU A 1 90 ? 28.659 -2.038 -28.387 1.00 84.12 90 GLU A N 1
ATOM 714 C CA . GLU A 1 90 ? 29.601 -1.638 -27.335 1.00 84.12 90 GLU A CA 1
ATOM 715 C C . GLU A 1 90 ? 28.973 -1.632 -25.933 1.00 84.12 90 GLU A C 1
ATOM 717 O O . GLU A 1 90 ? 29.601 -2.053 -24.955 1.00 84.12 90 GLU A O 1
ATOM 722 N N . TYR A 1 91 ? 27.720 -1.174 -25.820 1.00 80.44 91 TYR A N 1
ATOM 723 C CA . TYR A 1 91 ? 26.982 -1.196 -24.560 1.00 80.44 91 TYR A CA 1
ATOM 724 C C . TYR A 1 91 ? 26.698 -2.633 -24.119 1.00 80.44 91 TYR A C 1
ATOM 726 O O . TYR A 1 91 ? 26.905 -2.969 -22.952 1.00 80.44 91 TYR A O 1
ATOM 734 N N . LEU A 1 92 ? 26.292 -3.504 -25.047 1.00 86.62 92 LEU A N 1
ATOM 735 C CA . LEU A 1 92 ? 26.063 -4.921 -24.753 1.00 86.62 92 LEU A CA 1
ATOM 736 C C . LEU A 1 92 ? 27.347 -5.620 -24.291 1.00 86.62 92 LEU A C 1
ATOM 738 O O . LEU A 1 92 ? 27.315 -6.374 -23.318 1.00 86.62 92 LEU A O 1
ATOM 742 N N . ASP A 1 93 ? 28.485 -5.319 -24.911 1.00 89.88 93 ASP A N 1
ATOM 743 C CA . ASP A 1 93 ? 29.779 -5.870 -24.504 1.00 89.88 93 ASP A CA 1
ATOM 744 C C . ASP A 1 93 ? 30.245 -5.333 -23.147 1.00 89.88 93 ASP A C 1
ATOM 746 O O . ASP A 1 93 ? 30.841 -6.061 -22.345 1.00 89.88 93 ASP A O 1
ATOM 750 N N . LYS A 1 94 ? 29.940 -4.070 -22.829 1.00 89.00 94 LYS A N 1
ATOM 751 C CA . LYS A 1 94 ? 30.161 -3.508 -21.488 1.00 89.00 94 LYS A CA 1
ATOM 752 C C . LYS A 1 94 ? 29.302 -4.217 -20.438 1.00 89.00 94 LYS A C 1
ATOM 754 O O . LYS A 1 94 ? 29.823 -4.609 -19.394 1.00 89.00 94 LYS A O 1
ATOM 759 N N . VAL A 1 95 ? 28.015 -4.430 -20.716 1.00 87.81 95 VAL A N 1
ATOM 760 C CA . VAL A 1 95 ? 27.101 -5.147 -19.813 1.00 87.81 95 VAL A CA 1
ATOM 761 C C . VAL A 1 95 ? 27.569 -6.587 -19.602 1.00 87.81 95 VAL A C 1
ATOM 763 O O . VAL A 1 95 ? 27.677 -7.019 -18.458 1.00 87.81 95 VAL A O 1
ATOM 766 N N . ARG A 1 96 ? 27.937 -7.310 -20.667 1.00 91.56 96 ARG A N 1
ATOM 767 C CA . ARG A 1 96 ? 28.456 -8.687 -20.577 1.00 91.56 96 ARG A CA 1
ATOM 768 C C . ARG A 1 96 ? 29.704 -8.785 -19.703 1.00 91.56 96 ARG A C 1
ATOM 770 O O . ARG A 1 96 ? 29.764 -9.652 -18.834 1.00 91.56 96 ARG A O 1
ATOM 777 N N . ARG A 1 97 ? 30.671 -7.877 -19.883 1.00 90.38 97 ARG A N 1
ATOM 778 C CA . ARG A 1 97 ? 31.889 -7.828 -19.055 1.00 90.38 97 ARG A CA 1
ATOM 779 C C . ARG A 1 97 ? 31.571 -7.562 -17.585 1.00 90.38 97 ARG A C 1
ATOM 781 O O . ARG A 1 97 ? 32.089 -8.259 -16.714 1.00 90.38 97 ARG A O 1
ATOM 788 N N . ASN A 1 98 ? 30.676 -6.616 -17.308 1.00 89.88 98 ASN A N 1
ATOM 789 C CA . ASN A 1 98 ? 30.276 -6.290 -15.940 1.00 89.88 98 ASN A CA 1
ATOM 790 C C . ASN A 1 98 ? 29.541 -7.454 -15.263 1.00 89.88 98 ASN A C 1
ATOM 792 O O . ASN A 1 98 ? 29.846 -7.792 -14.122 1.00 89.88 98 ASN A O 1
ATOM 796 N N . VAL A 1 99 ? 28.618 -8.108 -15.973 1.00 92.81 99 VAL A N 1
ATOM 797 C CA . VAL A 1 99 ? 27.900 -9.288 -15.470 1.00 92.81 99 VAL A CA 1
ATOM 798 C C . VAL A 1 99 ? 28.875 -10.429 -15.175 1.00 92.81 99 VAL A C 1
ATOM 800 O O . VAL A 1 99 ? 28.800 -11.033 -14.106 1.00 92.81 99 VAL A O 1
ATOM 803 N N . ALA A 1 100 ? 29.837 -10.689 -16.065 1.00 90.81 100 ALA A N 1
ATOM 804 C CA . ALA A 1 100 ? 30.857 -11.711 -15.844 1.00 90.81 100 ALA A CA 1
ATOM 805 C C . ALA A 1 100 ? 31.708 -11.426 -14.592 1.00 90.81 100 ALA A C 1
ATOM 807 O O . ALA A 1 100 ? 31.943 -12.336 -13.794 1.00 90.81 100 ALA A O 1
ATOM 808 N N . ALA A 1 101 ? 32.112 -10.170 -14.378 1.00 89.88 101 ALA A N 1
ATOM 809 C CA . ALA A 1 101 ? 32.877 -9.757 -13.200 1.00 89.88 101 ALA A CA 1
ATOM 810 C C . ALA A 1 101 ? 32.075 -9.910 -11.895 1.00 89.88 101 ALA A C 1
ATOM 812 O O . ALA A 1 101 ? 32.592 -10.430 -10.905 1.00 89.88 101 ALA A O 1
ATOM 813 N N . ILE A 1 102 ? 30.795 -9.522 -11.903 1.00 88.25 102 ILE A N 1
ATOM 814 C CA . ILE A 1 102 ? 29.895 -9.695 -10.753 1.00 88.25 102 ILE A CA 1
ATOM 815 C C . ILE A 1 102 ? 29.736 -11.182 -10.429 1.00 88.25 102 ILE A C 1
ATOM 817 O O . ILE A 1 102 ? 29.915 -11.582 -9.281 1.00 88.25 102 ILE A O 1
ATOM 821 N N . MET A 1 103 ? 29.474 -12.021 -11.431 1.00 90.50 103 MET A N 1
ATOM 822 C CA . MET A 1 103 ? 29.311 -13.464 -11.230 1.00 90.50 103 MET A CA 1
ATOM 823 C C . MET A 1 103 ? 30.605 -14.148 -10.776 1.00 90.50 103 MET A C 1
ATOM 825 O O . MET A 1 103 ? 30.558 -15.101 -9.998 1.00 90.50 103 MET A O 1
ATOM 829 N N . ALA A 1 104 ? 31.773 -13.680 -11.222 1.00 89.81 104 ALA A N 1
ATOM 830 C CA . ALA A 1 104 ? 33.059 -14.148 -10.708 1.00 89.81 104 ALA A CA 1
ATOM 831 C C . ALA A 1 104 ? 33.225 -13.802 -9.220 1.00 89.81 104 ALA A C 1
ATOM 833 O O . ALA A 1 104 ? 33.573 -14.675 -8.428 1.00 89.81 104 ALA A O 1
ATOM 834 N N . ARG A 1 105 ? 32.882 -12.571 -8.825 1.00 87.69 105 ARG A N 1
ATOM 835 C CA . ARG A 1 105 ? 32.932 -12.128 -7.426 1.00 87.69 105 ARG A CA 1
ATOM 836 C C . ARG A 1 105 ? 31.939 -12.874 -6.534 1.00 87.69 105 ARG A C 1
ATOM 838 O O . ARG A 1 105 ? 32.294 -13.266 -5.431 1.00 87.69 105 ARG A O 1
ATOM 845 N N . VAL A 1 106 ? 30.723 -13.133 -7.017 1.00 88.38 106 VAL A N 1
ATOM 846 C CA . VAL A 1 106 ? 29.735 -13.960 -6.303 1.00 88.38 106 VAL A CA 1
ATOM 847 C C . VAL A 1 106 ? 30.261 -15.382 -6.102 1.00 88.38 106 VAL A C 1
ATOM 849 O O . VAL A 1 106 ? 30.157 -15.912 -5.001 1.00 88.38 106 VAL A O 1
ATOM 852 N N . ARG A 1 107 ? 30.871 -15.993 -7.127 1.00 86.88 107 ARG A N 1
ATOM 853 C CA . ARG A 1 107 ? 31.471 -17.332 -7.007 1.00 86.88 107 ARG A CA 1
ATOM 854 C C . ARG A 1 107 ? 32.640 -17.367 -6.025 1.00 86.88 107 ARG A C 1
ATOM 856 O O . ARG A 1 107 ? 32.705 -18.300 -5.235 1.00 86.88 107 ARG A O 1
ATOM 863 N N . ALA A 1 108 ? 33.510 -16.359 -6.040 1.00 82.12 108 ALA A N 1
ATOM 864 C CA . ALA A 1 108 ? 34.597 -16.234 -5.070 1.00 82.12 108 ALA A CA 1
ATOM 865 C C . ALA A 1 108 ? 34.052 -16.120 -3.636 1.00 82.12 108 ALA A C 1
ATOM 867 O O . ALA A 1 108 ? 34.416 -16.916 -2.779 1.00 82.12 108 ALA A O 1
ATOM 868 N N . ASN A 1 109 ? 33.071 -15.240 -3.412 1.00 80.00 109 ASN A N 1
ATOM 869 C CA . ASN A 1 109 ? 32.431 -15.078 -2.105 1.00 80.00 109 ASN A CA 1
ATOM 870 C C . ASN A 1 109 ? 31.715 -16.353 -1.623 1.00 80.00 109 ASN A C 1
ATOM 872 O O . ASN A 1 109 ? 31.666 -16.610 -0.426 1.00 80.00 109 ASN A O 1
ATOM 876 N N . MET A 1 110 ? 31.141 -17.147 -2.535 1.00 75.19 110 MET A N 1
ATOM 877 C CA . MET A 1 110 ? 30.517 -18.436 -2.204 1.00 75.19 110 MET A CA 1
ATOM 878 C C . MET A 1 110 ? 31.550 -19.528 -1.897 1.00 75.19 110 MET A C 1
ATOM 880 O O . MET A 1 110 ? 31.274 -20.406 -1.085 1.00 75.19 110 MET A O 1
ATOM 884 N N . ALA A 1 111 ? 32.726 -19.486 -2.528 1.00 73.38 111 ALA A N 1
ATOM 885 C CA . ALA A 1 111 ? 33.821 -20.421 -2.270 1.00 73.38 111 ALA A CA 1
ATOM 886 C C . ALA A 1 111 ? 34.572 -20.107 -0.963 1.00 73.38 111 ALA A C 1
ATOM 888 O O . ALA A 1 111 ? 35.070 -21.020 -0.310 1.00 73.38 111 ALA A O 1
ATOM 889 N N . GLU A 1 112 ? 34.621 -18.832 -0.570 1.00 63.94 112 GLU A N 1
ATOM 890 C CA . GLU A 1 112 ? 35.240 -18.360 0.673 1.00 63.94 112 GLU A CA 1
ATOM 891 C C . GLU A 1 112 ? 34.351 -18.524 1.912 1.00 63.94 112 GLU A C 1
ATOM 893 O O . GLU A 1 112 ? 34.840 -18.317 3.019 1.00 63.94 112 GLU A O 1
ATOM 898 N N . GLN A 1 113 ? 33.078 -18.926 1.782 1.00 55.81 113 GLN A N 1
ATOM 899 C CA . GLN A 1 113 ? 32.295 -19.312 2.959 1.00 55.81 113 GLN A CA 1
ATOM 900 C C . GLN A 1 113 ? 32.833 -20.643 3.511 1.00 55.81 113 GLN A C 1
ATOM 902 O O . GLN A 1 113 ? 32.637 -21.690 2.883 1.00 55.81 113 GLN A O 1
ATOM 907 N N . PRO A 1 114 ? 33.498 -20.661 4.685 1.00 53.28 114 PRO A N 1
ATOM 908 C CA . PRO A 1 114 ? 33.910 -21.915 5.286 1.00 53.28 114 PRO A CA 1
ATOM 909 C C . PRO A 1 114 ? 32.662 -22.722 5.654 1.00 53.28 114 PRO A C 1
ATOM 911 O O . PRO A 1 114 ? 31.620 -22.169 6.006 1.00 53.28 114 PRO A O 1
ATOM 914 N N . LYS A 1 115 ? 32.790 -24.052 5.610 1.00 54.97 115 LYS A N 1
ATOM 915 C CA . LYS A 1 115 ? 31.815 -25.063 6.057 1.00 54.97 115 LYS A CA 1
ATOM 916 C C . LYS A 1 115 ? 31.487 -24.968 7.567 1.00 54.97 115 LYS A C 1
ATOM 918 O O . LYS A 1 115 ? 31.448 -25.982 8.251 1.00 54.97 115 LYS A O 1
ATOM 923 N N . ALA A 1 116 ? 31.216 -23.786 8.110 1.00 52.12 116 ALA A N 1
ATOM 924 C CA . ALA A 1 116 ? 30.845 -23.561 9.506 1.00 52.12 116 ALA A CA 1
ATOM 925 C C . ALA A 1 116 ? 29.336 -23.763 9.773 1.00 52.12 116 ALA A C 1
ATOM 927 O O . ALA A 1 116 ? 28.823 -23.317 10.791 1.00 52.12 116 ALA A O 1
ATOM 928 N N . ALA A 1 117 ? 28.612 -24.440 8.873 1.00 53.62 117 ALA A N 1
ATOM 929 C CA . ALA A 1 117 ? 27.182 -24.732 9.026 1.00 53.62 117 ALA A CA 1
ATOM 930 C C . ALA A 1 117 ? 26.826 -26.221 8.828 1.00 53.62 117 ALA A C 1
ATOM 932 O O . ALA A 1 117 ? 25.674 -26.546 8.554 1.00 53.62 117 ALA A O 1
ATOM 933 N N . ARG A 1 118 ? 27.793 -27.148 8.937 1.00 52.72 118 ARG A N 1
ATOM 934 C CA . ARG A 1 118 ? 27.528 -28.600 8.814 1.00 52.72 118 ARG A CA 1
ATOM 935 C C . ARG A 1 118 ? 27.979 -29.471 9.995 1.00 52.72 118 ARG A C 1
ATOM 937 O O . ARG A 1 118 ? 28.000 -30.684 9.847 1.00 52.72 118 ARG A O 1
ATOM 944 N N . SER A 1 119 ? 28.273 -28.906 11.169 1.00 49.41 119 SER A N 1
ATOM 945 C CA . SER A 1 119 ? 28.593 -29.707 12.371 1.00 49.41 119 SER A CA 1
ATOM 946 C C . SER A 1 119 ? 27.786 -29.335 13.621 1.00 49.41 119 SER A C 1
ATOM 948 O O . SER A 1 119 ? 28.272 -29.488 14.735 1.00 49.41 119 SER A O 1
ATOM 950 N N . ALA A 1 120 ? 26.548 -28.863 13.459 1.00 51.62 120 ALA A N 1
ATOM 951 C CA . ALA A 1 120 ? 25.599 -28.717 14.567 1.00 51.62 120 ALA A CA 1
ATOM 952 C C . ALA A 1 120 ? 24.437 -29.716 14.425 1.00 51.62 120 ALA A C 1
ATOM 954 O O . ALA A 1 120 ? 23.276 -29.318 14.370 1.00 51.62 120 ALA A O 1
ATOM 955 N N . LYS A 1 121 ? 24.766 -31.006 14.267 1.00 45.88 121 LYS A N 1
ATOM 956 C CA . LYS A 1 121 ? 23.919 -32.173 14.587 1.00 45.88 121 LYS A CA 1
ATOM 957 C C . LYS A 1 121 ? 24.652 -33.466 14.208 1.00 45.88 121 LYS A C 1
ATOM 959 O O . LYS A 1 121 ? 24.584 -33.900 13.061 1.00 45.88 121 LYS A O 1
ATOM 964 N N . ALA A 1 122 ? 25.343 -34.048 15.178 1.00 40.44 122 ALA A N 1
ATOM 965 C CA . ALA A 1 122 ? 25.528 -35.486 15.348 1.00 40.44 122 ALA A CA 1
ATOM 966 C C . ALA A 1 122 ? 25.778 -35.715 16.839 1.00 40.44 122 ALA A C 1
ATOM 968 O O . ALA A 1 122 ? 26.600 -34.950 17.393 1.00 40.44 122 ALA A O 1
#

pLDDT: mean 71.27, std 13.81, range [40.44, 92.81]